Protein AF-A0A533B9R1-F1 (afdb_monomer_lite)

Secondary structure (DSSP, 8-state):
-PPTTSBPPP-EEEEEETTEEEEEEGGGGTTSEEEEEEES-TTSS-HHHHHHHHHHHHTTTEEEEEEE--SS-GGGGTTT-SSPP-S-EEE-TTSHHHHHHT----SS--SEEEEEE-TTSBEEEEEEE-SSHHHHHHHHHHHHHHHHHHHHHHHHHHHHHHHHHHHHHHHHHHHHHHHT--

pLDDT: mean 84.4, std 11.31, range [50.62, 96.56]

Structure (mmCIF, N/CA/C/O backbone):
data_AF-A0A533B9R1-F1
#
_entry.id   AF-A0A533B9R1-F1
#
loop_
_atom_site.group_PDB
_atom_site.id
_atom_site.type_symbol
_atom_site.label_atom_id
_atom_site.label_alt_id
_atom_site.label_comp_id
_atom_site.label_asym_id
_atom_site.label_entity_id
_atom_site.label_seq_id
_atom_site.pdbx_PDB_ins_code
_atom_site.Cartn_x
_atom_site.Cartn_y
_atom_site.Cartn_z
_atom_site.occupancy
_atom_site.B_iso_or_equiv
_atom_site.auth_seq_id
_atom_site.auth_comp_id
_atom_site.auth_asym_id
_atom_site.auth_atom_id
_atom_site.pdbx_PDB_model_num
ATOM 1 N N . MET A 1 1 ? -10.067 11.216 -8.185 1.00 55.62 1 MET A N 1
ATOM 2 C CA . MET A 1 1 ? -9.227 11.288 -6.976 1.00 55.62 1 MET A CA 1
ATOM 3 C C . MET A 1 1 ? -10.001 10.605 -5.875 1.00 55.62 1 MET A C 1
ATOM 5 O O . MET A 1 1 ? -11.161 10.965 -5.680 1.00 55.62 1 MET A O 1
ATOM 9 N N . GLU A 1 2 ? -9.422 9.583 -5.256 1.00 67.38 2 GLU A N 1
ATOM 10 C CA . GLU A 1 2 ? -10.111 8.862 -4.189 1.00 67.38 2 GLU A CA 1
ATOM 11 C C . GLU A 1 2 ? -10.332 9.754 -2.969 1.00 67.38 2 GLU A C 1
ATOM 13 O O . GLU A 1 2 ? -9.512 10.621 -2.652 1.00 67.38 2 GLU A O 1
ATOM 18 N N . LYS A 1 3 ? -11.487 9.587 -2.321 1.00 79.12 3 LYS A N 1
ATOM 19 C CA . LYS A 1 3 ? -11.876 10.436 -1.191 1.00 79.12 3 LYS A CA 1
ATOM 20 C C . LYS A 1 3 ? -11.351 9.830 0.104 1.00 79.12 3 LYS A C 1
ATOM 22 O O . LYS A 1 3 ? -11.639 8.679 0.418 1.00 79.12 3 LYS A O 1
ATOM 27 N N . ILE A 1 4 ? -10.635 10.638 0.880 1.00 88.12 4 ILE A N 1
ATOM 28 C CA . ILE A 1 4 ? -10.220 10.283 2.240 1.00 88.12 4 ILE A CA 1
ATOM 29 C C . ILE A 1 4 ? -11.452 9.864 3.063 1.00 88.12 4 ILE A C 1
ATOM 31 O O . ILE A 1 4 ? -12.521 10.470 2.958 1.00 88.12 4 ILE A O 1
ATOM 35 N N . GLY A 1 5 ? -11.304 8.800 3.851 1.00 87.69 5 GLY A N 1
ATOM 36 C CA . GLY A 1 5 ? -12.356 8.209 4.677 1.00 87.69 5 GLY A CA 1
ATOM 37 C C . GLY A 1 5 ? -13.297 7.254 3.936 1.00 87.69 5 GLY A C 1
ATOM 38 O O . GLY A 1 5 ? -14.238 6.745 4.544 1.00 87.69 5 GLY A O 1
ATOM 39 N N . LYS A 1 6 ? -13.083 7.000 2.639 1.00 92.00 6 LYS A N 1
ATOM 40 C CA . LYS A 1 6 ? -13.795 5.954 1.890 1.00 92.00 6 LYS A CA 1
ATOM 41 C C . LYS A 1 6 ? -12.978 4.659 1.827 1.00 92.00 6 LYS A C 1
ATOM 43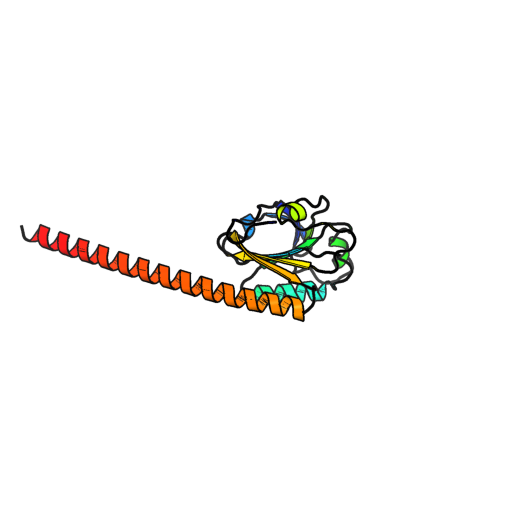 O O . LYS A 1 6 ? -11.758 4.712 1.997 1.00 92.00 6 LYS A O 1
ATOM 48 N N . PRO A 1 7 ? -13.633 3.504 1.600 1.00 92.81 7 PRO A N 1
ATOM 49 C CA . PRO A 1 7 ? -12.930 2.256 1.334 1.00 92.81 7 PRO A CA 1
ATOM 50 C C . PRO A 1 7 ? -11.952 2.422 0.173 1.00 92.81 7 PRO A C 1
ATOM 52 O O . PRO A 1 7 ? -12.299 3.025 -0.844 1.00 92.81 7 PRO A O 1
ATOM 55 N N . ALA A 1 8 ? -10.740 1.898 0.330 1.00 92.75 8 ALA A N 1
ATOM 56 C CA . ALA A 1 8 ? -9.763 1.884 -0.744 1.00 92.75 8 ALA A CA 1
ATOM 57 C C . ALA A 1 8 ? -10.279 1.038 -1.927 1.00 92.75 8 ALA A C 1
ATOM 59 O O . ALA A 1 8 ? -10.982 0.044 -1.709 1.00 92.75 8 ALA A O 1
ATOM 60 N N . PRO A 1 9 ? -9.932 1.394 -3.178 1.00 92.62 9 PRO A N 1
ATOM 61 C CA . PRO A 1 9 ? -10.302 0.599 -4.340 1.00 92.62 9 PRO A CA 1
ATOM 62 C C . PRO A 1 9 ? -9.830 -0.849 -4.207 1.00 92.62 9 PRO A C 1
ATOM 64 O O . PRO A 1 9 ? -8.661 -1.104 -3.907 1.00 92.62 9 PRO A O 1
ATOM 67 N N . SER A 1 10 ? -10.727 -1.797 -4.476 1.00 92.56 10 SER A N 1
ATOM 68 C CA . SER A 1 10 ? -10.343 -3.201 -4.562 1.00 92.56 10 SER A CA 1
ATOM 69 C C . SER A 1 10 ? -9.467 -3.431 -5.788 1.00 92.56 10 SER A C 1
ATOM 71 O O . SER A 1 10 ? -9.646 -2.819 -6.847 1.00 92.56 10 SER A O 1
ATOM 73 N N . PHE A 1 11 ? -8.495 -4.324 -5.650 1.00 92.81 11 PHE A N 1
ATOM 74 C CA . PHE A 1 11 ? -7.605 -4.667 -6.745 1.00 92.81 11 PHE A CA 1
ATOM 75 C C . PHE A 1 11 ? -7.190 -6.125 -6.695 1.00 92.81 11 PHE A C 1
ATOM 77 O O . PHE A 1 11 ? -7.049 -6.716 -5.628 1.00 92.81 11 PHE A O 1
ATOM 84 N N . ARG A 1 12 ? -6.928 -6.663 -7.887 1.00 93.88 12 ARG A N 1
ATOM 85 C CA . ARG A 1 12 ? -6.232 -7.926 -8.093 1.00 93.88 12 ARG A CA 1
ATOM 86 C C . ARG A 1 12 ? -5.214 -7.725 -9.203 1.00 93.88 12 ARG A C 1
ATOM 88 O O . ARG A 1 12 ? -5.597 -7.498 -10.352 1.00 93.88 12 ARG A O 1
ATOM 95 N N . ALA A 1 13 ? -3.933 -7.773 -8.861 1.00 91.12 13 ALA A N 1
ATOM 96 C CA . ALA A 1 13 ? -2.851 -7.462 -9.789 1.00 91.12 13 ALA A CA 1
ATOM 97 C C . ALA A 1 13 ? -1.777 -8.558 -9.777 1.00 91.12 13 ALA A C 1
ATOM 99 O O . ALA A 1 13 ? -1.521 -9.147 -8.722 1.00 91.12 13 ALA A O 1
ATOM 100 N N . PRO A 1 14 ? -1.147 -8.846 -10.930 1.00 90.44 14 PRO A N 1
ATOM 101 C CA . PRO A 1 14 ? 0.041 -9.683 -10.957 1.00 90.44 14 PRO 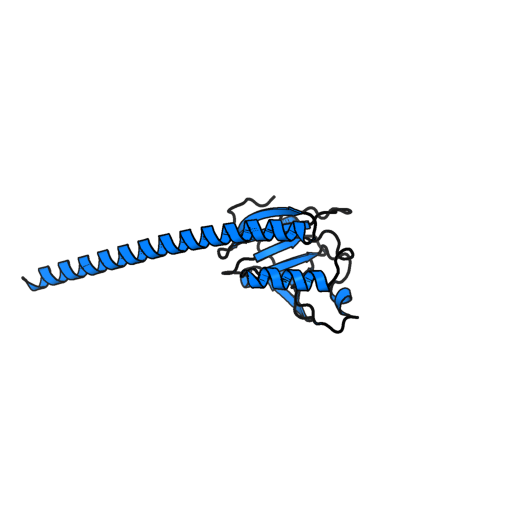A CA 1
ATOM 102 C C . PRO A 1 14 ? 1.150 -9.008 -10.145 1.00 90.44 14 PRO A C 1
ATOM 104 O O . PRO A 1 14 ? 1.350 -7.797 -10.243 1.00 90.44 14 PRO A O 1
ATOM 107 N N . ALA A 1 15 ? 1.861 -9.785 -9.340 1.00 89.44 15 ALA A N 1
ATOM 108 C CA . ALA A 1 15 ? 2.878 -9.294 -8.430 1.00 89.44 15 ALA A CA 1
ATOM 109 C C . ALA A 1 15 ? 4.058 -10.263 -8.322 1.00 89.44 15 ALA A C 1
ATOM 111 O O . ALA A 1 15 ? 3.912 -11.473 -8.496 1.00 89.44 15 ALA A O 1
ATOM 112 N N . LEU A 1 16 ? 5.228 -9.719 -8.004 1.00 86.75 16 LEU A N 1
ATOM 113 C CA . LEU A 1 16 ? 6.397 -10.477 -7.582 1.00 86.75 16 LEU A CA 1
ATOM 114 C C . LEU A 1 16 ? 6.453 -10.453 -6.052 1.00 86.75 16 LEU A C 1
ATOM 116 O O . LEU A 1 16 ? 6.524 -9.378 -5.458 1.00 86.75 16 LEU A O 1
ATOM 120 N N . VAL A 1 17 ? 6.413 -11.627 -5.426 1.00 88.44 17 VAL A N 1
ATOM 121 C CA . VAL A 1 17 ? 6.483 -11.788 -3.967 1.00 88.44 17 VAL A CA 1
ATOM 122 C C . VAL A 1 17 ? 7.504 -12.871 -3.662 1.00 88.44 17 VAL A C 1
ATOM 124 O O . VAL A 1 17 ? 7.369 -13.986 -4.163 1.00 88.44 17 VAL A O 1
ATOM 127 N N . ALA A 1 18 ? 8.535 -12.557 -2.872 1.00 85.81 18 ALA A N 1
ATOM 128 C CA . ALA A 1 18 ? 9.583 -13.519 -2.515 1.00 85.81 18 ALA A CA 1
ATOM 129 C C . ALA A 1 18 ? 10.186 -14.248 -3.738 1.00 85.81 18 ALA A C 1
ATOM 131 O O . ALA A 1 18 ? 10.402 -15.456 -3.723 1.00 85.81 18 ALA A O 1
ATOM 132 N N . GLY A 1 19 ? 10.396 -13.523 -4.841 1.00 79.88 19 GLY A N 1
ATOM 133 C CA . GLY A 1 19 ? 10.938 -14.066 -6.096 1.00 79.88 19 GLY A CA 1
ATOM 134 C C . GLY A 1 19 ? 9.948 -14.882 -6.936 1.00 79.88 19 GLY A C 1
ATOM 135 O O . GLY A 1 19 ? 10.280 -15.280 -8.049 1.00 79.88 19 GLY A O 1
ATOM 136 N N . THR A 1 20 ? 8.722 -15.091 -6.455 1.00 83.38 20 THR A N 1
ATOM 137 C CA . THR A 1 20 ? 7.686 -15.861 -7.151 1.00 83.38 20 THR A CA 1
ATOM 138 C C . THR A 1 20 ? 6.650 -14.932 -7.775 1.00 83.38 20 THR A C 1
ATOM 140 O O . THR A 1 20 ? 6.165 -13.994 -7.138 1.00 83.38 20 THR A O 1
ATOM 143 N N . LEU A 1 21 ? 6.292 -15.194 -9.033 1.00 85.56 21 LEU A N 1
ATOM 144 C CA . LEU A 1 21 ? 5.195 -14.500 -9.702 1.00 85.56 21 LEU A CA 1
ATOM 145 C C . LEU A 1 21 ? 3.858 -15.060 -9.211 1.00 85.56 21 LEU A C 1
ATOM 147 O O . LEU A 1 21 ? 3.588 -16.253 -9.331 1.00 85.56 21 LEU A O 1
ATOM 151 N N . THR A 1 22 ? 3.019 -14.187 -8.668 1.00 90.25 22 THR A N 1
ATOM 152 C CA . THR A 1 22 ? 1.703 -14.524 -8.119 1.00 90.25 22 THR A CA 1
ATOM 153 C C . THR A 1 22 ? 0.703 -13.399 -8.398 1.00 90.25 22 THR A C 1
ATOM 155 O O . THR A 1 22 ? 1.022 -12.423 -9.075 1.00 90.25 22 THR A O 1
ATOM 158 N N . TYR A 1 23 ? -0.524 -13.528 -7.901 1.00 91.19 23 TYR A N 1
ATOM 159 C CA . TYR A 1 23 ? -1.504 -12.447 -7.871 1.00 91.19 23 TYR A CA 1
ATOM 160 C C . TYR A 1 23 ? -1.729 -12.009 -6.428 1.00 91.19 23 TYR A C 1
ATOM 162 O O . TYR A 1 23 ? -1.991 -12.847 -5.565 1.00 91.19 23 TYR A O 1
ATOM 170 N N . LEU A 1 24 ? -1.664 -10.700 -6.192 1.00 93.56 24 LEU A N 1
ATOM 171 C CA . LEU A 1 24 ? -2.064 -10.098 -4.925 1.00 93.56 24 LEU A CA 1
ATOM 172 C C . LEU A 1 24 ? -3.458 -9.502 -5.056 1.00 93.56 24 LEU A C 1
ATOM 174 O O . LEU A 1 24 ? -3.780 -8.868 -6.067 1.00 93.56 24 LEU A O 1
ATOM 178 N N . ASP A 1 25 ? -4.263 -9.710 -4.023 1.00 94.06 25 ASP A N 1
ATOM 179 C CA . ASP A 1 25 ? -5.608 -9.169 -3.893 1.00 94.06 25 ASP A CA 1
ATOM 180 C C . ASP A 1 25 ? -5.678 -8.244 -2.675 1.00 94.06 25 ASP A C 1
ATOM 182 O O . ASP A 1 25 ? -5.144 -8.564 -1.613 1.00 94.06 25 ASP A O 1
ATOM 186 N N . SER A 1 26 ? -6.366 -7.112 -2.816 1.00 92.25 26 SER A N 1
ATOM 187 C CA . SER A 1 26 ? -6.617 -6.156 -1.729 1.00 92.25 26 SER A CA 1
ATOM 188 C C . SER A 1 26 ? -7.153 -6.799 -0.436 1.00 92.25 26 SER A C 1
ATOM 190 O O . SER A 1 26 ? -6.819 -6.349 0.658 1.00 92.25 26 SER A O 1
ATOM 192 N N . THR A 1 27 ? -7.930 -7.881 -0.538 1.00 92.69 27 THR A N 1
ATOM 193 C CA . THR A 1 27 ? -8.508 -8.607 0.608 1.00 92.69 27 THR A CA 1
ATOM 194 C C . THR A 1 27 ? -7.465 -9.287 1.497 1.00 92.69 27 THR A C 1
ATOM 196 O O . THR A 1 27 ? -7.702 -9.452 2.692 1.00 92.69 27 THR A O 1
ATOM 199 N N . GLN A 1 28 ? -6.286 -9.624 0.962 1.00 93.19 28 GLN A N 1
ATOM 200 C CA . GLN A 1 28 ? -5.185 -10.232 1.727 1.00 93.19 28 GLN A CA 1
ATOM 201 C C . GLN A 1 28 ? -4.591 -9.269 2.766 1.00 93.19 28 GLN A C 1
ATOM 203 O O . GLN A 1 28 ? -3.918 -9.696 3.707 1.00 93.19 28 GLN A O 1
ATOM 208 N N . PHE A 1 29 ? -4.859 -7.973 2.601 1.00 92.12 29 PHE A N 1
ATOM 209 C CA . PHE A 1 29 ? -4.380 -6.901 3.465 1.00 92.12 29 PHE A CA 1
ATOM 210 C C . PHE A 1 29 ? -5.470 -6.365 4.405 1.00 92.12 29 PHE A C 1
ATOM 212 O O . PHE A 1 29 ? -5.274 -5.350 5.069 1.00 92.12 29 PHE A O 1
ATOM 219 N N . ALA A 1 30 ? -6.614 -7.046 4.509 1.00 90.62 30 ALA A N 1
ATOM 220 C CA . ALA A 1 30 ? -7.608 -6.721 5.525 1.00 90.62 30 ALA A CA 1
ATOM 221 C C . ALA A 1 30 ? -7.027 -6.919 6.939 1.00 90.62 30 ALA A C 1
ATOM 223 O O . ALA A 1 30 ? -6.270 -7.860 7.192 1.00 90.62 30 ALA A O 1
ATOM 224 N N . GLY A 1 31 ? -7.370 -6.024 7.869 1.00 91.81 31 GLY A N 1
ATOM 225 C CA . GLY A 1 31 ? -6.929 -6.100 9.265 1.00 91.81 31 GLY A CA 1
ATOM 226 C C . GLY A 1 31 ? -5.505 -5.599 9.536 1.00 91.81 31 GLY A C 1
ATOM 227 O O . GLY A 1 31 ? -5.083 -5.603 10.691 1.00 91.81 31 GLY A O 1
ATOM 228 N N . ARG A 1 32 ? -4.770 -5.129 8.520 1.00 93.75 32 ARG A N 1
ATOM 229 C CA . ARG A 1 32 ? -3.420 -4.554 8.668 1.00 93.75 32 ARG A CA 1
ATOM 230 C C . ARG A 1 32 ? -3.319 -3.178 8.021 1.00 93.75 32 ARG A C 1
ATOM 232 O O . ARG A 1 32 ? -4.065 -2.862 7.100 1.00 93.75 32 ARG A O 1
ATOM 239 N N . TRP A 1 33 ? -2.373 -2.373 8.492 1.00 95.81 33 TRP A N 1
ATOM 240 C CA . TRP A 1 33 ? -2.033 -1.124 7.821 1.00 95.81 33 TRP A CA 1
ATOM 241 C C . TRP A 1 33 ? -1.315 -1.432 6.514 1.00 95.81 33 TRP A C 1
ATOM 243 O O . TRP A 1 33 ? -0.447 -2.305 6.466 1.00 95.81 33 TRP A O 1
ATOM 253 N N . THR A 1 34 ? -1.686 -0.726 5.451 1.00 96.50 34 THR A N 1
ATOM 254 C CA . THR A 1 34 ? -1.128 -0.956 4.117 1.00 96.50 34 THR A CA 1
ATOM 255 C C . THR A 1 34 ? -0.772 0.367 3.463 1.00 96.50 34 THR A C 1
ATOM 257 O O . THR A 1 34 ? -1.619 1.248 3.324 1.00 96.50 34 THR A O 1
ATOM 260 N N . ALA A 1 35 ? 0.480 0.501 3.036 1.00 96.56 35 ALA A N 1
ATOM 261 C CA . ALA A 1 35 ? 0.964 1.636 2.266 1.00 96.56 35 ALA A CA 1
ATOM 262 C C . ALA A 1 35 ? 1.093 1.223 0.795 1.00 96.56 35 ALA A C 1
ATOM 264 O O . ALA A 1 35 ? 1.921 0.382 0.460 1.00 96.56 35 ALA A O 1
ATOM 265 N N . VAL A 1 36 ? 0.282 1.802 -0.091 1.00 95.81 36 VAL A N 1
ATOM 266 C CA . VAL A 1 36 ? 0.343 1.540 -1.538 1.00 95.81 36 VAL A CA 1
ATOM 267 C C . VAL A 1 36 ? 1.110 2.671 -2.207 1.00 95.81 36 VAL A C 1
ATOM 269 O O . VAL A 1 36 ? 0.589 3.777 -2.346 1.00 95.81 36 VAL A O 1
ATOM 272 N N . CYS A 1 37 ? 2.350 2.407 -2.606 1.00 94.31 37 CYS A N 1
ATOM 273 C CA . CYS A 1 37 ? 3.239 3.372 -3.239 1.00 94.31 37 CYS A CA 1
ATOM 274 C C . CYS A 1 37 ? 3.278 3.165 -4.754 1.00 94.31 37 CYS A C 1
ATOM 276 O O . CYS A 1 37 ? 3.761 2.147 -5.250 1.00 94.31 37 CYS A O 1
ATOM 278 N N . PHE A 1 38 ? 2.801 4.153 -5.502 1.00 92.06 38 PHE A N 1
ATOM 279 C CA . PHE A 1 38 ? 2.898 4.195 -6.954 1.00 92.06 38 PHE A CA 1
ATOM 280 C C . PHE A 1 38 ? 4.244 4.789 -7.351 1.00 92.06 38 PHE A C 1
ATOM 282 O O . PHE A 1 38 ? 4.455 6.004 -7.252 1.00 92.06 38 PHE A O 1
ATOM 289 N N . LEU A 1 39 ? 5.157 3.924 -7.795 1.00 87.69 39 LEU A N 1
ATOM 290 C CA . LEU A 1 39 ? 6.463 4.336 -8.282 1.00 87.69 39 LEU A CA 1
ATOM 291 C C . LEU A 1 39 ? 6.363 4.800 -9.737 1.00 87.69 39 LEU A C 1
ATOM 293 O O . LEU A 1 39 ? 5.912 4.039 -10.599 1.00 87.69 39 LEU A O 1
ATOM 297 N N . PRO A 1 40 ? 6.831 6.019 -10.043 1.00 77.44 40 PRO A N 1
ATOM 298 C CA . PRO A 1 40 ? 6.670 6.589 -11.369 1.00 77.44 40 PRO A CA 1
ATOM 299 C C . PRO A 1 40 ? 7.545 5.911 -12.426 1.00 77.44 40 PRO A C 1
ATOM 301 O O . PRO A 1 40 ? 7.106 5.662 -13.548 1.00 77.44 40 PRO A O 1
ATOM 304 N N . TYR A 1 41 ? 8.787 5.594 -12.061 1.00 71.00 41 TYR A N 1
ATOM 305 C CA . TYR A 1 41 ? 9.725 4.897 -12.922 1.00 71.00 41 TYR A CA 1
ATOM 306 C C . TYR A 1 41 ? 10.608 3.963 -12.101 1.00 71.00 41 TYR A C 1
ATOM 308 O O . TYR A 1 41 ? 11.150 4.320 -11.060 1.00 71.00 41 TYR A O 1
ATOM 316 N N . PHE A 1 42 ? 10.747 2.746 -12.606 1.00 61.53 42 PHE A N 1
ATOM 317 C CA . PHE A 1 42 ? 11.323 1.617 -11.887 1.00 61.53 42 PHE A CA 1
ATOM 318 C C . PHE A 1 42 ? 12.859 1.548 -11.957 1.00 61.53 42 PHE A C 1
ATOM 320 O O . PHE A 1 42 ? 13.470 0.840 -11.174 1.00 61.53 42 PHE A O 1
ATOM 327 N N . GLY A 1 43 ? 13.505 2.299 -12.856 1.00 61.78 43 GLY A N 1
ATOM 328 C CA . GLY A 1 43 ? 14.965 2.265 -13.030 1.00 61.78 43 GLY A CA 1
ATOM 329 C C . GLY A 1 43 ? 15.761 3.310 -12.241 1.00 61.78 43 GLY A C 1
ATOM 330 O O . GLY A 1 43 ? 16.950 3.441 -12.498 1.00 61.78 43 GLY A O 1
ATOM 331 N N . ILE A 1 44 ? 15.124 4.089 -11.358 1.00 62.78 44 ILE A N 1
ATOM 332 C CA . ILE A 1 44 ? 15.807 5.112 -10.534 1.00 62.78 44 ILE A CA 1
ATOM 333 C C . ILE A 1 44 ? 16.136 4.583 -9.129 1.00 62.78 44 ILE A C 1
ATOM 335 O O . ILE A 1 44 ? 17.024 5.113 -8.471 1.00 62.78 44 ILE A O 1
ATOM 339 N N . VAL A 1 45 ? 15.443 3.540 -8.665 1.00 76.75 45 VAL A N 1
ATOM 340 C CA . VAL A 1 45 ? 15.547 3.050 -7.285 1.00 76.75 45 VAL A CA 1
ATOM 341 C C . VAL A 1 45 ? 16.265 1.706 -7.255 1.00 76.75 45 VAL A C 1
ATOM 343 O O . VAL A 1 45 ? 15.912 0.787 -7.994 1.00 76.75 45 VAL A O 1
ATOM 346 N N . GLU A 1 46 ? 17.259 1.581 -6.380 1.00 81.31 46 GLU A N 1
ATOM 347 C CA . GLU A 1 46 ? 17.992 0.333 -6.186 1.00 81.31 46 GLU A CA 1
ATOM 348 C C . GLU A 1 46 ? 17.129 -0.725 -5.464 1.00 81.31 46 GLU A C 1
ATOM 350 O O . GLU A 1 46 ? 16.444 -0.401 -4.490 1.00 81.31 46 GLU A O 1
ATOM 355 N N . PRO A 1 47 ? 17.172 -2.007 -5.878 1.00 82.19 47 PRO A N 1
ATOM 356 C CA . PRO A 1 47 ? 16.428 -3.084 -5.221 1.00 82.19 47 PRO A CA 1
ATOM 357 C C . PRO A 1 47 ? 16.688 -3.221 -3.713 1.00 82.19 47 PRO A C 1
ATOM 359 O O . PRO A 1 47 ? 15.747 -3.442 -2.954 1.00 82.19 47 PRO A O 1
ATOM 362 N N . ASP A 1 48 ? 17.932 -3.037 -3.259 1.00 85.38 48 ASP A N 1
ATOM 363 C CA . ASP A 1 48 ? 18.269 -3.151 -1.831 1.00 85.38 48 ASP A CA 1
ATOM 364 C C . ASP A 1 48 ? 17.644 -2.016 -1.007 1.00 85.38 48 ASP A C 1
ATOM 366 O O . ASP A 1 48 ? 17.270 -2.218 0.148 1.00 85.38 48 ASP A O 1
ATOM 370 N N . PHE A 1 49 ? 17.461 -0.837 -1.613 1.00 88.75 49 PHE A N 1
ATOM 371 C CA . PHE A 1 49 ? 16.752 0.274 -0.985 1.00 88.75 49 PHE A CA 1
ATOM 372 C C . PHE A 1 49 ? 15.264 -0.046 -0.802 1.00 88.75 49 PHE A C 1
ATOM 374 O O . PHE A 1 49 ? 14.711 0.222 0.261 1.00 88.75 49 PHE A O 1
ATOM 381 N N . LEU A 1 50 ? 14.619 -0.675 -1.793 1.00 89.12 50 LEU A N 1
ATOM 382 C CA . LEU A 1 50 ? 13.231 -1.138 -1.656 1.00 89.12 50 LEU A CA 1
ATOM 383 C C . LEU A 1 50 ? 13.089 -2.122 -0.492 1.00 89.12 50 LEU A C 1
ATOM 385 O O . LEU A 1 50 ? 12.225 -1.940 0.365 1.00 89.12 50 LEU A O 1
ATOM 389 N N . ASP A 1 51 ? 13.971 -3.120 -0.421 1.00 89.56 51 ASP A N 1
ATOM 390 C CA . ASP A 1 51 ? 13.934 -4.125 0.643 1.00 89.56 51 ASP A CA 1
ATOM 391 C C . ASP A 1 51 ? 14.260 -3.526 2.021 1.00 89.56 51 ASP A C 1
ATOM 393 O O . ASP A 1 51 ? 13.647 -3.912 3.021 1.00 89.56 51 ASP A O 1
ATOM 397 N N . HIS A 1 52 ? 15.163 -2.543 2.093 1.00 92.31 52 HIS A N 1
ATOM 398 C CA . HIS A 1 52 ? 15.410 -1.781 3.317 1.00 92.31 52 HIS A CA 1
ATOM 399 C C . HIS A 1 52 ? 14.148 -1.052 3.793 1.00 92.31 52 HIS A C 1
ATOM 401 O O . HIS A 1 52 ? 13.781 -1.157 4.964 1.00 92.31 52 HIS A O 1
ATOM 407 N N . GLN A 1 53 ? 13.452 -0.366 2.885 1.00 93.81 53 GLN A N 1
ATOM 408 C CA . GLN A 1 53 ? 12.233 0.362 3.223 1.00 93.81 53 GLN A CA 1
ATOM 409 C C . GLN A 1 53 ? 11.109 -0.589 3.628 1.00 93.81 53 GLN A C 1
ATOM 411 O O . GLN A 1 53 ? 10.473 -0.350 4.649 1.00 93.81 53 GLN A O 1
ATOM 416 N N . THR A 1 54 ? 10.930 -1.715 2.936 1.00 93.31 54 THR A N 1
ATOM 417 C CA . THR A 1 54 ? 9.980 -2.762 3.350 1.00 93.31 54 THR A CA 1
ATOM 418 C C . THR A 1 54 ? 10.224 -3.203 4.794 1.00 93.31 54 THR A C 1
ATOM 420 O O . THR A 1 54 ? 9.294 -3.181 5.594 1.00 93.31 54 THR A O 1
ATOM 423 N N . ASN A 1 55 ? 11.479 -3.467 5.180 1.00 93.44 55 ASN A N 1
ATOM 424 C CA . ASN A 1 55 ? 11.798 -3.809 6.571 1.00 93.44 55 ASN A CA 1
ATOM 425 C C . ASN A 1 55 ? 11.466 -2.668 7.558 1.00 93.44 55 ASN A C 1
ATOM 427 O O . ASN A 1 55 ? 11.081 -2.939 8.695 1.00 93.44 55 ASN A O 1
ATOM 431 N N . ASN A 1 56 ? 11.625 -1.400 7.163 1.00 94.38 56 ASN A N 1
ATOM 432 C CA . ASN A 1 56 ? 11.267 -0.259 8.013 1.00 94.38 56 ASN A CA 1
ATOM 433 C C . ASN A 1 56 ? 9.749 -0.159 8.225 1.00 94.38 56 ASN A C 1
ATOM 435 O O . ASN A 1 56 ? 9.317 0.118 9.340 1.00 94.38 56 ASN A O 1
ATOM 439 N N . PHE A 1 57 ? 8.947 -0.423 7.190 1.00 95.44 57 PHE A N 1
ATOM 440 C CA . PHE A 1 57 ? 7.484 -0.456 7.290 1.00 95.44 57 PHE A CA 1
ATOM 441 C C . PHE A 1 57 ? 6.976 -1.669 8.088 1.00 95.44 57 PHE A C 1
ATOM 443 O O . PHE A 1 57 ? 6.073 -1.522 8.912 1.00 95.44 57 PHE A O 1
ATOM 450 N N . ASP A 1 58 ? 7.608 -2.834 7.932 1.00 93.94 58 ASP A N 1
ATOM 451 C CA . ASP A 1 58 ? 7.271 -4.032 8.709 1.00 93.94 58 ASP A CA 1
ATOM 452 C C . ASP A 1 58 ? 7.493 -3.817 10.217 1.00 93.94 58 ASP A C 1
ATOM 454 O O . ASP A 1 58 ? 6.706 -4.288 11.033 1.00 93.94 58 ASP A O 1
ATOM 458 N N . ARG A 1 59 ? 8.526 -3.052 10.604 1.00 94.56 59 ARG A N 1
ATOM 459 C CA . ARG A 1 59 ? 8.805 -2.699 12.014 1.00 94.56 59 ARG A CA 1
ATOM 460 C C . ARG A 1 59 ? 7.723 -1.840 12.671 1.00 94.56 59 ARG A C 1
ATOM 462 O O . ARG A 1 59 ? 7.695 -1.761 13.895 1.00 94.56 59 ARG A O 1
ATOM 469 N N . ILE A 1 60 ? 6.873 -1.196 11.877 1.00 94.00 60 ILE A N 1
ATOM 470 C CA . ILE A 1 60 ? 5.742 -0.376 12.329 1.00 94.00 60 ILE A CA 1
ATOM 471 C C . ILE A 1 60 ? 4.405 -1.006 11.911 1.00 94.00 60 ILE A C 1
ATOM 473 O O . ILE A 1 60 ? 3.434 -0.304 11.631 1.00 94.00 60 ILE A O 1
ATOM 477 N N . ASP A 1 61 ? 4.355 -2.339 11.810 1.00 94.00 61 ASP A N 1
ATOM 478 C CA . ASP A 1 61 ? 3.148 -3.124 11.517 1.00 94.00 61 ASP A CA 1
ATOM 479 C C . ASP A 1 61 ? 2.386 -2.670 10.258 1.00 94.00 61 ASP A C 1
ATOM 481 O O . ASP A 1 61 ? 1.149 -2.697 10.205 1.00 94.00 61 ASP A O 1
ATOM 485 N N . THR A 1 62 ? 3.120 -2.233 9.231 1.00 95.88 62 THR A N 1
ATOM 486 C CA . THR A 1 62 ? 2.546 -1.739 7.977 1.00 95.88 62 THR A CA 1
ATOM 487 C C . THR A 1 62 ? 3.129 -2.476 6.786 1.00 95.88 62 THR A C 1
ATOM 489 O O . THR A 1 62 ? 4.335 -2.526 6.595 1.00 95.88 62 THR A O 1
ATOM 492 N N . THR A 1 63 ? 2.267 -3.013 5.927 1.00 95.75 63 THR A N 1
ATOM 493 C CA . THR A 1 63 ? 2.700 -3.654 4.685 1.00 95.75 63 THR A CA 1
ATOM 494 C C . THR A 1 63 ? 2.906 -2.606 3.591 1.00 95.75 63 THR A C 1
ATOM 496 O O . THR A 1 63 ? 1.959 -1.926 3.195 1.00 95.75 63 THR A O 1
ATOM 499 N N . LEU A 1 64 ? 4.132 -2.488 3.077 1.00 95.50 64 LEU A N 1
ATOM 500 C CA . LEU A 1 64 ? 4.452 -1.641 1.926 1.00 95.50 64 LEU A CA 1
ATOM 501 C C . LEU A 1 64 ? 4.226 -2.410 0.618 1.00 95.50 64 LEU A C 1
ATOM 503 O O . LEU A 1 64 ? 4.869 -3.425 0.375 1.00 95.50 64 LEU A O 1
ATOM 507 N N . LEU A 1 65 ? 3.340 -1.904 -0.238 1.00 95.00 65 LEU A N 1
ATOM 508 C CA . LEU A 1 65 ? 3.079 -2.408 -1.584 1.00 95.00 65 LEU A CA 1
ATOM 509 C C . LEU A 1 65 ? 3.619 -1.419 -2.607 1.00 95.00 65 LEU A C 1
ATOM 511 O O . LEU A 1 65 ? 3.195 -0.264 -2.645 1.00 95.00 65 LEU A O 1
ATOM 515 N N . ILE A 1 66 ? 4.514 -1.880 -3.473 1.00 92.75 66 ILE A N 1
ATOM 516 C CA . ILE A 1 66 ? 5.052 -1.052 -4.548 1.00 92.75 66 ILE A CA 1
ATOM 517 C C . ILE A 1 66 ? 4.304 -1.364 -5.838 1.00 92.75 66 ILE A C 1
ATOM 519 O O . ILE A 1 66 ? 4.233 -2.516 -6.251 1.00 92.75 66 ILE A O 1
ATOM 523 N N . VAL A 1 67 ? 3.765 -0.346 -6.501 1.00 91.38 67 VAL A N 1
ATOM 524 C CA . VAL A 1 67 ? 3.042 -0.475 -7.769 1.00 91.38 67 VAL A CA 1
ATOM 525 C C . VAL A 1 67 ? 3.853 0.174 -8.880 1.00 91.38 67 VAL A C 1
ATOM 527 O O . VAL A 1 67 ? 4.251 1.333 -8.774 1.00 91.38 67 VAL A O 1
ATOM 530 N N . SER A 1 68 ? 4.064 -0.560 -9.970 1.00 86.50 68 SER A N 1
ATOM 531 C CA . SER A 1 68 ? 4.704 -0.053 -11.184 1.00 86.50 68 SER A CA 1
ATOM 532 C C . SER A 1 68 ? 3.751 -0.108 -12.376 1.00 86.50 68 SER A C 1
ATOM 534 O O . SER A 1 68 ? 3.011 -1.076 -12.544 1.00 86.50 68 SER A O 1
ATOM 536 N N . SER A 1 69 ? 3.814 0.902 -13.250 1.00 79.44 69 SER A N 1
ATOM 537 C CA . SER A 1 69 ? 3.066 0.962 -14.519 1.00 79.44 69 SER A CA 1
ATOM 538 C C . SER A 1 69 ? 3.518 -0.073 -15.555 1.00 79.44 69 SER A C 1
ATOM 540 O O . SER A 1 69 ? 2.886 -0.240 -16.590 1.00 79.44 69 SER A O 1
ATOM 542 N N . GLY A 1 70 ? 4.613 -0.786 -15.290 1.00 65.19 70 GLY A N 1
ATOM 543 C CA . GLY A 1 70 ? 4.934 -2.016 -15.991 1.00 65.19 70 GLY A CA 1
ATOM 544 C C . GLY A 1 70 ? 5.662 -1.893 -17.331 1.00 65.19 70 GLY A C 1
ATOM 545 O O . GLY A 1 70 ? 5.751 -2.867 -18.077 1.00 65.19 70 GLY A O 1
ATOM 546 N N . THR A 1 71 ? 6.268 -0.748 -17.636 1.00 59.84 71 THR A N 1
ATOM 547 C CA . THR A 1 71 ? 7.068 -0.571 -18.865 1.00 59.84 71 THR A CA 1
ATOM 548 C C . THR A 1 71 ? 8.307 -1.481 -18.943 1.00 59.84 71 THR A C 1
ATOM 550 O O . THR A 1 71 ? 8.855 -1.674 -20.027 1.00 59.84 71 THR A O 1
ATOM 553 N N . ARG A 1 72 ? 8.733 -2.098 -17.829 1.00 59.94 72 ARG A N 1
ATOM 554 C CA . ARG A 1 72 ? 9.744 -3.169 -17.790 1.00 59.94 72 ARG A CA 1
ATOM 555 C C . ARG A 1 72 ? 9.274 -4.325 -16.893 1.00 59.94 72 ARG A C 1
ATOM 557 O O . ARG A 1 72 ? 8.701 -4.058 -15.836 1.00 59.94 72 ARG A O 1
ATOM 564 N N . PRO A 1 73 ? 9.521 -5.598 -17.260 1.00 58.72 73 PRO A N 1
ATOM 565 C CA . PRO A 1 73 ? 9.171 -6.735 -16.415 1.00 58.72 73 PRO A CA 1
ATOM 566 C C . PRO A 1 73 ? 9.996 -6.729 -15.125 1.00 58.72 73 PRO A C 1
ATOM 568 O O . PRO A 1 73 ? 11.218 -6.856 -15.155 1.00 58.72 73 PRO A O 1
ATOM 571 N N . LEU A 1 74 ? 9.316 -6.593 -13.992 1.00 58.62 74 LEU A N 1
ATOM 572 C CA . LEU A 1 74 ? 9.922 -6.344 -12.682 1.00 58.62 74 LEU A CA 1
ATOM 573 C C . LEU A 1 74 ? 10.824 -7.483 -12.179 1.00 58.62 74 LEU A C 1
ATOM 575 O O . LEU A 1 74 ? 11.801 -7.240 -11.476 1.00 58.62 74 LEU A O 1
ATOM 579 N N . HIS A 1 75 ? 10.543 -8.720 -12.602 1.00 58.97 75 HIS A N 1
ATOM 580 C CA . HIS A 1 75 ? 11.369 -9.892 -12.297 1.00 58.97 75 HIS A CA 1
ATOM 581 C C . HIS A 1 75 ? 12.816 -9.742 -12.797 1.00 58.97 75 HIS A C 1
ATOM 583 O O . HIS A 1 75 ? 13.725 -10.322 -12.214 1.00 58.97 75 HIS A O 1
ATOM 589 N N . ARG A 1 76 ? 13.060 -8.910 -13.825 1.00 62.44 76 ARG A N 1
ATOM 590 C CA . ARG A 1 76 ? 14.412 -8.629 -14.331 1.00 62.44 76 ARG A CA 1
ATOM 591 C C . ARG A 1 76 ? 15.317 -7.886 -13.351 1.00 62.44 76 ARG A C 1
ATOM 593 O O . ARG A 1 76 ? 16.519 -7.935 -13.555 1.00 62.44 76 ARG A O 1
ATOM 600 N N . MET A 1 77 ? 14.805 -7.256 -12.290 1.00 60.03 77 MET A N 1
ATOM 601 C CA . MET A 1 77 ? 15.690 -6.594 -11.310 1.00 60.03 77 MET A CA 1
ATOM 602 C C . MET A 1 77 ? 16.360 -7.541 -10.327 1.00 60.03 77 MET A C 1
ATOM 604 O O . MET A 1 77 ? 17.419 -7.208 -9.801 1.00 60.03 77 MET A O 1
ATOM 608 N N . TRP A 1 78 ? 15.758 -8.703 -10.088 1.00 64.31 78 TRP A N 1
ATOM 609 C CA . TRP A 1 78 ? 16.314 -9.721 -9.199 1.00 64.31 78 TRP A CA 1
ATOM 610 C C . TRP A 1 78 ? 16.818 -10.954 -9.955 1.00 64.31 78 TRP A C 1
ATOM 612 O O . TRP A 1 78 ? 17.368 -11.847 -9.329 1.00 64.31 78 TRP A O 1
ATOM 622 N N . LEU A 1 79 ? 16.683 -10.994 -11.290 1.00 63.19 79 LEU A N 1
ATOM 623 C CA . LEU A 1 79 ? 17.187 -12.093 -12.125 1.00 63.19 79 LEU A CA 1
ATOM 624 C C . LEU A 1 79 ? 18.704 -12.294 -11.978 1.00 63.19 79 LEU A C 1
ATOM 626 O O . LEU A 1 79 ? 19.153 -13.433 -11.915 1.00 63.19 79 LEU A O 1
ATOM 630 N N . ASP A 1 80 ? 19.462 -11.200 -11.867 1.00 58.84 80 ASP A N 1
ATOM 631 C CA . ASP A 1 80 ? 20.926 -11.237 -11.739 1.00 58.84 80 ASP A CA 1
ATOM 632 C C . ASP A 1 80 ? 21.401 -11.065 -10.284 1.00 58.84 80 ASP A C 1
ATOM 634 O O . ASP A 1 80 ? 22.599 -10.926 -10.027 1.00 58.84 80 ASP A O 1
ATOM 638 N N . ARG A 1 81 ? 20.475 -11.037 -9.313 1.00 65.25 81 ARG A N 1
ATOM 639 C CA . ARG A 1 81 ? 20.806 -10.835 -7.898 1.00 65.25 81 ARG A CA 1
ATOM 640 C C . ARG A 1 81 ? 20.732 -12.154 -7.129 1.00 65.25 81 ARG A C 1
ATOM 642 O O . ARG A 1 81 ? 19.797 -12.924 -7.321 1.00 65.25 81 ARG A O 1
ATOM 649 N N . PRO A 1 82 ? 21.672 -12.404 -6.200 1.00 60.00 82 PRO A N 1
ATOM 650 C CA . PRO A 1 82 ? 21.647 -13.606 -5.368 1.00 60.00 82 PRO A CA 1
ATOM 651 C C . PRO A 1 82 ? 20.547 -13.562 -4.296 1.00 60.00 82 PRO A C 1
ATOM 653 O O . PRO A 1 82 ? 20.291 -14.564 -3.631 1.00 60.00 82 PRO A O 1
ATOM 656 N N . THR A 1 83 ? 19.928 -12.399 -4.081 1.00 70.88 83 THR A N 1
ATOM 657 C CA . THR A 1 83 ? 18.973 -12.147 -3.005 1.00 70.88 83 THR A CA 1
ATOM 658 C C . THR A 1 83 ? 17.533 -12.233 -3.492 1.00 70.88 83 THR A C 1
ATOM 660 O O . THR A 1 83 ? 17.156 -11.655 -4.508 1.00 70.88 83 THR A O 1
ATOM 663 N N . THR A 1 84 ? 16.700 -12.938 -2.730 1.00 78.06 84 THR A N 1
ATOM 664 C CA . THR A 1 84 ? 15.257 -13.003 -2.972 1.00 78.06 84 THR A CA 1
ATOM 665 C C . THR A 1 84 ? 14.601 -11.663 -2.608 1.00 78.06 84 THR A C 1
ATOM 667 O O . THR A 1 84 ? 14.797 -11.211 -1.477 1.00 78.06 84 THR A O 1
ATOM 670 N N . PRO A 1 85 ? 13.790 -11.050 -3.497 1.00 79.88 85 PRO A N 1
ATOM 671 C CA . PRO A 1 85 ? 13.091 -9.802 -3.193 1.00 79.88 85 PRO A CA 1
ATOM 672 C C . PRO A 1 85 ? 12.179 -9.965 -1.984 1.00 79.88 85 PRO A C 1
ATOM 674 O O . PRO A 1 85 ? 11.341 -10.870 -1.970 1.00 79.88 85 PRO A O 1
ATOM 677 N N . ARG A 1 86 ? 12.281 -9.067 -1.003 1.00 84.56 86 ARG A N 1
ATOM 678 C CA . ARG A 1 86 ? 11.322 -9.015 0.115 1.00 84.56 86 ARG A CA 1
ATOM 679 C C . ARG A 1 86 ? 10.106 -8.174 -0.225 1.00 84.56 86 ARG A C 1
ATOM 681 O O . ARG A 1 86 ? 8.992 -8.510 0.166 1.00 84.56 86 ARG A O 1
ATOM 688 N N . THR A 1 87 ? 10.331 -7.100 -0.966 1.00 87.38 87 THR A N 1
ATOM 689 C CA . THR A 1 87 ? 9.305 -6.115 -1.292 1.00 87.38 87 THR A CA 1
ATOM 690 C C . THR A 1 87 ? 8.252 -6.699 -2.242 1.00 87.38 87 THR A C 1
ATOM 692 O O . THR A 1 87 ? 8.603 -7.094 -3.359 1.00 87.38 87 THR A O 1
ATOM 695 N N . PRO A 1 88 ? 6.961 -6.742 -1.859 1.00 90.50 88 PRO A N 1
ATOM 696 C CA . PRO A 1 88 ? 5.893 -7.144 -2.763 1.00 90.50 88 PRO A CA 1
ATOM 697 C C . PRO A 1 88 ? 5.676 -6.065 -3.828 1.00 90.50 88 PRO A C 1
ATOM 699 O O . PRO A 1 88 ? 5.393 -4.899 -3.537 1.00 90.50 88 PRO A O 1
ATOM 702 N N . LEU A 1 89 ? 5.805 -6.471 -5.086 1.00 89.62 89 LEU A N 1
ATOM 703 C CA . LEU A 1 89 ? 5.875 -5.549 -6.209 1.00 89.62 89 LEU A CA 1
ATOM 704 C C . LEU A 1 89 ? 4.792 -5.872 -7.239 1.00 89.62 89 LEU A C 1
ATOM 706 O O . LEU A 1 89 ? 4.850 -6.893 -7.921 1.00 89.62 89 LEU A O 1
ATOM 710 N N . LEU A 1 90 ? 3.800 -4.995 -7.337 1.00 90.94 90 LEU A N 1
ATOM 711 C CA . LEU A 1 90 ? 2.624 -5.116 -8.186 1.00 90.94 90 LEU A CA 1
ATOM 712 C C . LEU A 1 90 ? 2.886 -4.513 -9.568 1.00 90.94 90 LEU A C 1
ATOM 714 O O . LEU A 1 90 ? 3.473 -3.438 -9.720 1.00 90.94 90 LEU A O 1
ATOM 718 N N . TYR A 1 91 ? 2.380 -5.201 -10.583 1.00 88.12 91 TYR A N 1
ATOM 719 C CA . TYR A 1 91 ? 2.510 -4.839 -11.984 1.00 88.12 91 TYR A CA 1
ATOM 720 C C . TYR A 1 91 ? 1.159 -4.374 -12.538 1.00 88.12 91 TYR A C 1
ATOM 722 O O . TYR A 1 91 ? 0.195 -5.140 -12.584 1.00 88.12 91 TYR A O 1
ATOM 730 N N . ASP A 1 92 ? 1.092 -3.121 -12.989 1.00 89.00 92 ASP A N 1
ATOM 731 C CA . ASP A 1 92 ? -0.107 -2.506 -13.567 1.00 89.00 92 ASP A CA 1
ATOM 732 C C 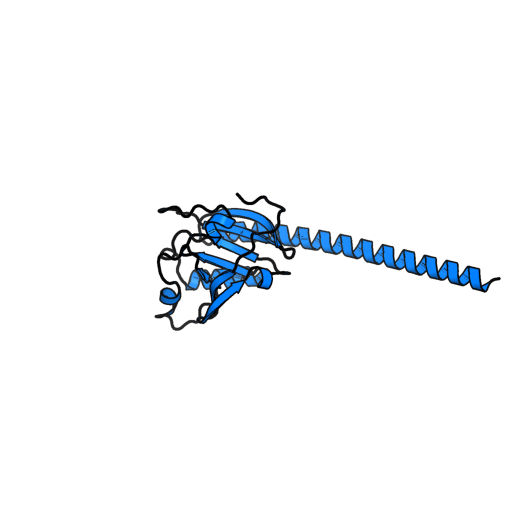. ASP A 1 92 ? 0.140 -1.985 -15.000 1.00 89.00 92 ASP A C 1
ATOM 734 O O . ASP A 1 92 ? 0.123 -0.776 -15.244 1.00 89.00 92 ASP A O 1
ATOM 738 N N . PRO A 1 93 ? 0.333 -2.888 -15.980 1.00 84.50 93 PRO A N 1
ATOM 739 C CA . PRO A 1 93 ? 0.680 -2.540 -17.363 1.00 84.50 93 PRO A CA 1
ATOM 740 C C . PRO A 1 93 ? -0.426 -1.766 -18.080 1.00 84.50 93 PRO A C 1
ATOM 742 O O . PRO A 1 93 ? -0.177 -1.014 -19.016 1.00 84.50 93 PRO A O 1
ATOM 745 N N . LEU A 1 94 ? -1.676 -1.972 -17.658 1.00 86.69 94 LEU A N 1
ATOM 746 C CA . LEU A 1 94 ? -2.849 -1.335 -18.251 1.00 86.69 94 LEU A CA 1
ATOM 747 C C . LEU A 1 94 ? -3.234 -0.038 -17.527 1.00 86.69 94 LEU A C 1
ATOM 749 O O . LEU A 1 94 ? -4.249 0.574 -17.885 1.00 86.69 94 LEU A O 1
ATOM 753 N N . GLY A 1 95 ? -2.488 0.362 -16.491 1.00 87.94 95 GLY A N 1
ATOM 754 C CA . GLY A 1 95 ? -2.787 1.533 -15.667 1.00 87.94 95 GLY A CA 1
ATOM 755 C C . GLY A 1 95 ? -4.144 1.455 -14.959 1.00 87.94 95 GLY A C 1
ATOM 756 O O . GLY A 1 95 ? -4.749 2.492 -14.692 1.00 87.94 95 GLY A O 1
ATOM 757 N N . ARG A 1 96 ? -4.700 0.253 -14.753 1.00 90.12 96 ARG A N 1
ATOM 758 C CA . ARG A 1 96 ? -6.027 0.072 -14.142 1.00 90.12 96 ARG A CA 1
ATOM 759 C C . ARG A 1 96 ? -5.990 0.444 -12.665 1.00 90.12 96 ARG A C 1
ATOM 761 O O . ARG A 1 96 ? -6.872 1.172 -12.220 1.00 90.12 96 ARG A O 1
ATOM 768 N N . LEU A 1 97 ? -4.959 -0.012 -11.955 1.00 91.56 97 LEU A N 1
ATOM 769 C CA . LEU A 1 97 ? -4.743 0.289 -10.542 1.00 91.56 97 LEU A CA 1
ATOM 770 C C . LEU A 1 97 ? -4.364 1.762 -10.341 1.00 91.56 97 LEU A C 1
ATOM 772 O O . LEU A 1 97 ? -4.876 2.422 -9.445 1.00 91.56 97 LEU A O 1
ATOM 776 N N . HIS A 1 98 ? -3.543 2.321 -11.231 1.00 91.50 98 HIS A N 1
ATOM 777 C CA . HIS A 1 98 ? -3.253 3.757 -11.225 1.00 91.50 98 HIS A CA 1
ATOM 778 C C . HIS A 1 98 ? -4.540 4.578 -11.373 1.00 91.50 98 HIS A C 1
ATOM 780 O O . HIS A 1 98 ? -4.815 5.458 -10.558 1.00 91.50 98 HIS A O 1
ATOM 786 N N . ARG A 1 99 ? -5.388 4.247 -12.359 1.00 90.62 99 ARG A N 1
ATOM 787 C CA . ARG A 1 99 ? -6.669 4.939 -12.568 1.00 90.62 99 ARG A CA 1
ATOM 788 C C . ARG A 1 99 ? -7.630 4.787 -11.392 1.00 90.62 99 ARG A C 1
ATOM 790 O O . ARG A 1 99 ? -8.303 5.765 -11.077 1.00 90.62 99 ARG A O 1
ATOM 797 N N . SER A 1 100 ? -7.689 3.623 -10.741 1.00 91.81 100 SER A N 1
ATOM 798 C CA . SER A 1 100 ? -8.584 3.423 -9.594 1.00 91.81 100 SER A CA 1
ATOM 799 C C . SER A 1 100 ? -8.190 4.288 -8.399 1.00 91.81 100 SER A C 1
ATOM 801 O O . SER A 1 100 ? -9.061 4.838 -7.745 1.00 91.81 100 SER A O 1
ATOM 803 N N . PHE A 1 101 ? -6.894 4.502 -8.165 1.00 91.62 101 PHE A N 1
ATOM 804 C CA . PHE A 1 101 ? -6.415 5.434 -7.136 1.00 91.62 101 PHE A CA 1
ATOM 805 C C . PHE A 1 101 ? -6.377 6.901 -7.608 1.00 91.62 101 PHE A C 1
ATOM 807 O O . PHE A 1 101 ? -6.074 7.810 -6.837 1.00 91.62 101 PHE A O 1
ATOM 814 N N . GLY A 1 102 ? -6.720 7.170 -8.873 1.00 89.12 102 GLY A N 1
ATOM 815 C CA . GLY A 1 102 ? -6.643 8.504 -9.469 1.00 89.12 102 GLY A CA 1
ATOM 816 C C . GLY A 1 102 ? -5.213 8.996 -9.710 1.00 89.12 102 GLY A C 1
ATOM 817 O O . GLY A 1 102 ? -5.009 10.199 -9.860 1.00 89.12 102 GLY A O 1
ATOM 818 N N . VAL A 1 103 ? -4.241 8.085 -9.755 1.00 88.75 103 VAL A N 1
ATOM 819 C CA . VAL A 1 103 ? -2.845 8.365 -10.088 1.00 88.75 103 VAL A CA 1
ATOM 820 C C . VAL A 1 103 ? -2.712 8.438 -11.604 1.00 88.75 103 VAL A C 1
ATOM 822 O O . VAL A 1 103 ? -3.068 7.508 -12.330 1.00 88.75 103 VAL A O 1
ATOM 825 N N . ALA A 1 104 ? -2.189 9.552 -12.106 1.00 80.50 104 ALA A N 1
ATOM 826 C CA . ALA A 1 104 ? -1.905 9.682 -13.525 1.00 80.50 104 ALA A CA 1
ATOM 827 C C . ALA A 1 104 ? -0.695 8.816 -13.900 1.00 80.50 104 ALA A C 1
ATOM 829 O O . ALA A 1 104 ? 0.387 8.967 -13.333 1.00 80.50 104 ALA A O 1
ATOM 830 N N . VAL A 1 105 ? -0.855 7.964 -14.913 1.00 71.81 105 VAL A N 1
ATOM 831 C CA . VAL A 1 105 ? 0.276 7.327 -15.602 1.00 71.81 105 VAL A CA 1
ATOM 832 C C . VAL A 1 105 ? 0.880 8.377 -16.535 1.00 71.81 105 VAL A C 1
ATOM 834 O O . VAL A 1 105 ? 0.629 8.388 -17.738 1.00 71.81 105 VAL A O 1
ATOM 837 N N . ALA A 1 106 ? 1.575 9.360 -15.966 1.00 63.97 106 ALA A N 1
ATOM 838 C CA . ALA A 1 106 ? 2.291 10.347 -16.763 1.00 63.97 106 ALA A CA 1
ATOM 839 C C . ALA A 1 106 ? 3.508 9.684 -17.435 1.00 63.97 106 ALA A C 1
ATOM 841 O O . ALA A 1 106 ? 4.010 8.663 -16.966 1.00 63.97 106 ALA A O 1
ATOM 842 N N . GLN A 1 107 ? 4.018 10.281 -18.515 1.00 55.81 107 GLN A N 1
ATOM 843 C CA . GLN A 1 107 ? 5.255 9.812 -19.156 1.00 55.81 107 GLN A CA 1
ATOM 844 C C . GLN A 1 107 ? 6.527 10.225 -18.395 1.00 55.81 107 GLN A C 1
ATOM 846 O O . GLN A 1 107 ? 7.559 9.581 -18.556 1.00 55.81 107 GLN A O 1
ATOM 851 N N . ILE A 1 108 ? 6.460 11.277 -17.564 1.00 59.03 108 ILE A N 1
ATOM 852 C CA . ILE A 1 108 ? 7.596 11.808 -16.785 1.00 59.03 108 ILE A CA 1
ATOM 853 C C . ILE A 1 108 ? 7.211 12.156 -15.325 1.00 59.03 108 ILE A C 1
ATOM 855 O O . ILE A 1 108 ? 7.533 13.244 -14.844 1.00 59.03 108 ILE A O 1
ATOM 859 N N . PRO A 1 109 ? 6.456 11.329 -14.580 1.00 60.50 109 PRO A N 1
ATOM 860 C CA . PRO A 1 109 ? 6.265 11.605 -13.172 1.00 60.50 109 PRO A CA 1
ATOM 861 C C . PRO A 1 109 ? 7.626 11.426 -12.486 1.00 60.50 109 PRO A C 1
ATOM 863 O O . PRO A 1 109 ? 8.320 10.439 -12.697 1.00 60.50 109 PRO A O 1
ATOM 866 N N . VAL A 1 110 ? 8.051 12.424 -11.717 1.00 71.56 110 VAL A N 1
ATOM 867 C CA . VAL A 1 110 ? 9.316 12.364 -10.958 1.00 71.56 110 VAL A CA 1
ATOM 868 C C . VAL A 1 110 ? 9.055 11.900 -9.523 1.00 71.56 110 VAL A C 1
ATOM 870 O O . VAL A 1 110 ? 9.932 11.346 -8.870 1.00 71.56 110 VAL A O 1
ATOM 873 N N . ARG A 1 111 ? 7.815 12.073 -9.049 1.00 85.44 111 ARG A N 1
ATOM 874 C CA .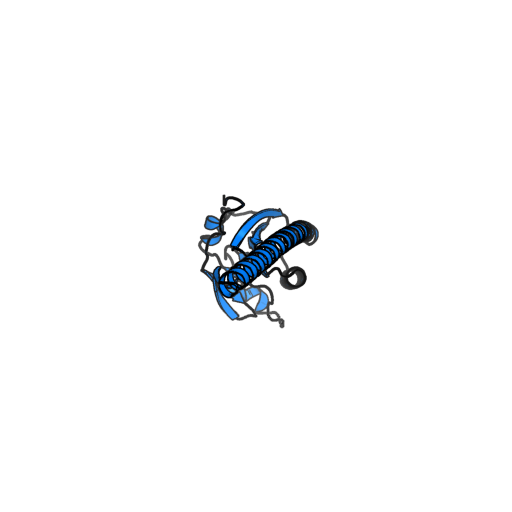 ARG A 1 111 ? 7.397 11.802 -7.673 1.00 85.44 111 ARG A CA 1
ATOM 875 C C . ARG A 1 111 ? 6.513 10.575 -7.578 1.00 85.44 111 ARG A C 1
ATOM 877 O O . ARG A 1 111 ? 5.666 10.345 -8.443 1.00 85.44 111 ARG A O 1
ATOM 884 N N . CYS A 1 112 ? 6.693 9.824 -6.502 1.00 88.81 112 CYS A N 1
ATOM 885 C CA . CYS A 1 112 ? 5.799 8.742 -6.133 1.00 88.81 112 CYS A CA 1
ATOM 886 C C . CYS A 1 112 ? 4.578 9.273 -5.378 1.00 88.81 112 CYS A C 1
ATOM 888 O O . CYS A 1 112 ? 4.616 10.341 -4.760 1.00 88.81 112 CYS A O 1
ATOM 890 N N . GLN A 1 113 ? 3.483 8.524 -5.464 1.00 92.12 113 GLN A N 1
ATOM 891 C CA . GLN A 1 113 ? 2.267 8.789 -4.701 1.00 92.12 113 GLN A CA 1
ATOM 892 C C . GLN A 1 113 ? 2.016 7.602 -3.784 1.00 92.12 113 GLN A C 1
ATOM 894 O O . GLN A 1 113 ? 1.828 6.489 -4.271 1.00 92.12 113 GLN A O 1
ATOM 899 N N . THR A 1 114 ? 2.016 7.833 -2.476 1.00 94.50 114 THR A N 1
ATOM 900 C CA . THR A 1 114 ? 1.808 6.777 -1.484 1.00 94.50 114 THR A CA 1
ATOM 901 C C . THR A 1 114 ? 0.487 6.996 -0.773 1.00 94.50 114 THR A C 1
ATOM 903 O O . THR A 1 114 ? 0.239 8.073 -0.234 1.00 94.50 114 THR A O 1
ATOM 906 N N . PHE A 1 115 ? -0.364 5.977 -0.787 1.00 95.44 115 PHE A N 1
ATOM 907 C CA . PHE A 1 115 ? -1.680 5.971 -0.160 1.00 95.44 115 PHE A CA 1
ATOM 908 C C . PHE A 1 115 ? -1.622 5.133 1.110 1.00 95.44 115 PHE A C 1
ATOM 910 O O . PHE A 1 115 ? -1.165 3.990 1.060 1.00 95.44 115 PHE A O 1
ATOM 917 N N . LEU A 1 116 ? -2.098 5.683 2.228 1.00 95.88 116 LEU A N 1
ATOM 918 C CA . LEU A 1 116 ? -2.224 4.933 3.471 1.00 95.88 116 LEU A CA 1
ATOM 919 C C . LEU A 1 116 ? -3.639 4.390 3.645 1.00 95.88 116 LEU A C 1
ATOM 921 O O . LEU A 1 116 ? -4.608 5.152 3.677 1.00 95.88 116 LEU A O 1
ATOM 925 N N . ILE A 1 117 ? -3.729 3.080 3.834 1.00 95.31 117 ILE A N 1
ATOM 926 C CA . ILE A 1 117 ? -4.958 2.341 4.095 1.00 95.31 117 ILE A CA 1
ATOM 927 C C . ILE A 1 117 ? -4.864 1.754 5.506 1.00 95.31 117 ILE A C 1
ATOM 929 O O . ILE A 1 117 ? -3.845 1.165 5.874 1.00 95.31 117 ILE A O 1
ATOM 933 N N . ASP A 1 118 ? -5.913 1.940 6.302 1.00 94.75 118 ASP A N 1
ATOM 934 C CA . ASP A 1 118 ? -5.977 1.399 7.660 1.00 94.75 118 ASP A CA 1
ATOM 935 C C . ASP A 1 118 ? -6.404 -0.078 7.707 1.00 94.75 118 ASP A C 1
ATOM 937 O O . ASP A 1 118 ? -6.730 -0.700 6.694 1.00 94.75 118 ASP A O 1
ATOM 941 N N . ARG A 1 119 ? -6.467 -0.633 8.924 1.00 93.62 119 ARG A N 1
ATOM 942 C CA . ARG A 1 119 ? -6.908 -2.015 9.171 1.00 93.62 119 ARG A CA 1
ATOM 943 C C . ARG A 1 119 ? -8.353 -2.290 8.736 1.00 93.62 119 ARG A C 1
ATOM 945 O O . ARG A 1 119 ? -8.686 -3.440 8.453 1.00 93.62 119 ARG A O 1
ATOM 952 N N . ALA A 1 120 ? -9.203 -1.263 8.696 1.00 91.31 120 ALA A N 1
ATOM 953 C CA . ALA A 1 120 ? -10.590 -1.351 8.247 1.00 91.31 120 ALA A CA 1
ATOM 954 C C . ALA A 1 120 ? -10.727 -1.241 6.714 1.00 91.31 120 ALA A C 1
ATOM 956 O O . ALA A 1 120 ? -11.834 -1.363 6.189 1.00 91.31 120 ALA A O 1
ATOM 957 N N . GLY A 1 121 ? -9.624 -1.025 5.990 1.00 92.06 121 GLY A N 1
ATOM 958 C CA . GLY A 1 121 ? -9.615 -0.847 4.542 1.00 92.06 121 GLY A CA 1
ATOM 959 C C . GLY A 1 121 ? -9.995 0.565 4.088 1.00 92.06 121 GLY A C 1
ATOM 960 O O . GLY A 1 121 ? -10.297 0.762 2.912 1.00 92.06 121 GLY A O 1
ATOM 961 N N . LEU A 1 122 ? -10.007 1.552 4.987 1.00 92.81 122 LEU A N 1
ATOM 962 C CA . LEU A 1 122 ? -10.312 2.945 4.673 1.00 92.81 122 LEU A CA 1
ATOM 963 C C . LEU A 1 122 ? -9.046 3.707 4.287 1.00 92.81 122 LEU A C 1
ATOM 965 O O . LEU A 1 122 ? -8.008 3.617 4.947 1.00 92.81 122 LEU A O 1
ATOM 969 N N . LEU A 1 123 ? -9.155 4.523 3.241 1.00 93.75 123 LEU A N 1
ATOM 970 C CA . LEU A 1 123 ? -8.093 5.433 2.836 1.00 93.75 123 LEU A CA 1
ATOM 971 C C . LEU A 1 123 ? -7.974 6.579 3.851 1.00 93.75 123 LEU A C 1
ATOM 973 O O . LEU A 1 123 ? -8.885 7.401 3.971 1.00 93.75 123 LEU A O 1
ATOM 977 N N . ARG A 1 124 ? -6.849 6.663 4.566 1.00 93.00 124 ARG A N 1
ATOM 978 C CA . ARG A 1 124 ? -6.608 7.687 5.598 1.00 93.00 124 ARG A CA 1
ATOM 979 C C . ARG A 1 124 ? -5.991 8.956 5.033 1.00 93.00 124 ARG A C 1
ATOM 981 O O . ARG A 1 124 ? -6.481 10.045 5.306 1.00 93.00 124 ARG A O 1
ATOM 988 N N . PHE A 1 125 ? -4.943 8.825 4.229 1.00 92.25 125 PHE A N 1
ATOM 989 C CA . PHE A 1 125 ? -4.324 9.953 3.539 1.00 92.25 125 PHE A CA 1
ATOM 990 C C . PHE A 1 125 ? -3.528 9.476 2.324 1.00 92.25 125 PHE A C 1
ATOM 992 O O . PHE A 1 125 ? -3.342 8.277 2.112 1.00 92.25 125 PHE A O 1
ATOM 999 N N . HIS A 1 126 ? -3.051 10.425 1.522 1.00 91.94 126 HIS A N 1
ATOM 1000 C CA . HIS A 1 126 ? -2.053 10.166 0.494 1.00 91.94 126 HIS A CA 1
ATOM 1001 C C . HIS A 1 126 ? -1.002 11.275 0.504 1.00 91.94 126 HIS A C 1
ATOM 1003 O O . HIS A 1 126 ? -1.302 12.413 0.868 1.00 91.94 126 HIS A O 1
ATOM 1009 N N . LEU A 1 127 ? 0.222 10.937 0.114 1.00 92.31 127 LEU A N 1
ATOM 1010 C CA . LEU A 1 127 ? 1.343 11.863 0.047 1.00 92.31 127 LEU A CA 1
ATOM 1011 C C . LEU A 1 127 ? 2.025 11.740 -1.313 1.00 92.31 127 LEU A C 1
ATOM 1013 O O . LEU A 1 127 ? 2.315 10.637 -1.774 1.00 92.31 127 LEU A O 1
ATOM 1017 N N . ILE A 1 128 ? 2.309 12.882 -1.935 1.00 91.81 128 ILE A N 1
ATOM 1018 C CA . ILE A 1 128 ? 3.146 12.960 -3.132 1.00 91.81 128 ILE A CA 1
ATOM 1019 C C . ILE A 1 128 ? 4.550 13.350 -2.678 1.00 91.81 128 ILE A C 1
ATOM 1021 O O . ILE A 1 128 ? 4.743 14.449 -2.158 1.00 91.81 128 ILE A O 1
ATOM 1025 N N . HIS A 1 129 ? 5.523 12.464 -2.866 1.00 91.06 129 HIS A N 1
ATOM 1026 C CA . HIS A 1 129 ? 6.885 12.657 -2.368 1.00 91.06 129 HIS A CA 1
ATOM 1027 C C . HIS A 1 129 ? 7.930 12.038 -3.298 1.00 91.06 129 HIS A C 1
ATOM 1029 O O . HIS A 1 129 ? 7.602 11.320 -4.244 1.00 91.06 129 HIS A O 1
ATOM 1035 N N . ASP A 1 130 ? 9.200 12.319 -3.029 1.00 88.94 130 ASP A N 1
ATOM 1036 C CA . ASP A 1 130 ? 10.311 11.632 -3.683 1.00 88.94 130 ASP A CA 1
ATOM 1037 C C . ASP A 1 130 ? 10.538 10.279 -2.994 1.00 88.94 130 ASP A C 1
ATOM 1039 O O . ASP A 1 130 ? 10.450 10.180 -1.764 1.00 88.94 130 ASP A O 1
ATOM 1043 N N . PHE A 1 131 ? 10.825 9.229 -3.768 1.00 89.06 131 PHE A N 1
ATOM 1044 C CA . PHE A 1 131 ? 11.127 7.908 -3.213 1.00 89.06 131 PHE A CA 1
ATOM 1045 C C . PHE A 1 131 ? 12.575 7.867 -2.703 1.00 89.06 131 PHE A C 1
ATOM 1047 O O . PHE A 1 131 ? 13.466 7.297 -3.323 1.00 89.06 131 PHE A O 1
ATOM 1054 N N . ALA A 1 132 ? 12.804 8.554 -1.590 1.00 90.00 132 ALA A N 1
ATOM 1055 C CA . ALA A 1 132 ? 14.081 8.688 -0.905 1.00 90.00 132 ALA A CA 1
ATOM 1056 C C . ALA A 1 132 ? 13.845 8.679 0.610 1.00 90.00 132 ALA A C 1
ATOM 1058 O O . ALA A 1 132 ? 12.715 8.901 1.058 1.00 90.00 132 ALA A O 1
ATOM 1059 N N . ASP A 1 133 ? 14.905 8.492 1.400 1.00 89.81 133 ASP A N 1
ATOM 1060 C CA . ASP A 1 133 ? 14.806 8.350 2.861 1.00 89.81 133 ASP A CA 1
ATOM 1061 C C . ASP A 1 133 ? 13.993 9.462 3.518 1.00 89.81 133 ASP A C 1
ATOM 1063 O O . ASP A 1 133 ? 13.087 9.188 4.294 1.00 89.81 133 ASP A O 1
ATOM 1067 N N . ARG A 1 134 ? 14.248 10.726 3.160 1.00 89.94 134 ARG A N 1
ATOM 1068 C CA . ARG A 1 134 ? 13.513 11.863 3.739 1.00 89.94 134 ARG A CA 1
ATOM 1069 C C . ARG A 1 134 ? 12.022 11.843 3.403 1.00 89.94 134 ARG A C 1
ATOM 1071 O O . ARG A 1 134 ? 11.206 12.177 4.255 1.00 89.94 134 ARG A O 1
ATOM 1078 N N . GLY A 1 135 ? 11.669 11.472 2.171 1.00 89.88 135 GLY A N 1
ATOM 1079 C CA . GLY A 1 135 ? 10.273 11.409 1.738 1.00 89.88 135 GLY A CA 1
ATOM 1080 C C . GLY A 1 135 ? 9.512 10.284 2.436 1.00 89.88 135 GLY A C 1
ATOM 1081 O O . GLY A 1 135 ? 8.386 10.482 2.887 1.00 89.88 135 GLY A O 1
ATOM 1082 N N . LEU A 1 136 ? 10.155 9.125 2.581 1.00 92.25 136 LEU A N 1
ATOM 1083 C CA . LEU A 1 136 ? 9.584 7.966 3.263 1.00 92.25 136 LEU A CA 1
ATOM 1084 C C . LEU A 1 136 ? 9.527 8.155 4.783 1.00 92.25 136 LEU A C 1
ATOM 1086 O O . LEU A 1 136 ? 8.528 7.780 5.388 1.00 92.25 136 LEU A O 1
ATOM 1090 N N . ALA A 1 137 ? 10.522 8.807 5.388 1.00 92.56 137 ALA A N 1
ATOM 1091 C CA . ALA A 1 137 ? 10.516 9.141 6.812 1.00 92.56 137 ALA A CA 1
ATOM 1092 C C . ALA A 1 137 ? 9.336 10.056 7.178 1.00 92.56 137 ALA A C 1
ATOM 1094 O O . ALA A 1 137 ? 8.621 9.780 8.137 1.00 92.56 137 ALA A O 1
ATOM 1095 N N . ALA A 1 138 ? 9.066 11.089 6.369 1.00 92.69 138 ALA A N 1
ATOM 1096 C CA . ALA A 1 138 ? 7.900 11.952 6.571 1.00 92.69 138 ALA A CA 1
ATOM 1097 C C . ALA A 1 138 ? 6.579 11.166 6.480 1.00 92.69 138 ALA A C 1
ATOM 1099 O O . ALA A 1 138 ? 5.656 11.393 7.259 1.00 92.69 138 ALA A O 1
ATOM 1100 N N . PHE A 1 139 ? 6.485 10.204 5.555 1.00 94.06 139 PHE A N 1
ATOM 1101 C CA . PHE A 1 139 ? 5.319 9.325 5.464 1.00 94.06 139 PHE A CA 1
ATOM 1102 C C . PHE A 1 139 ? 5.172 8.428 6.705 1.00 94.06 139 PHE A C 1
ATOM 1104 O O . PHE A 1 139 ? 4.069 8.292 7.234 1.00 94.06 139 PHE A O 1
ATOM 1111 N N . GLN A 1 140 ? 6.272 7.833 7.176 1.00 93.12 140 GLN A N 1
ATOM 1112 C CA . GLN A 1 140 ? 6.306 6.969 8.361 1.00 93.12 140 GLN A CA 1
ATOM 1113 C C . GLN A 1 140 ? 5.907 7.716 9.639 1.00 93.12 140 GLN A C 1
ATOM 1115 O O . GLN A 1 140 ? 5.215 7.150 10.484 1.00 93.12 140 GLN A O 1
ATOM 1120 N N . GLU A 1 141 ? 6.277 8.989 9.770 1.00 92.94 141 GLU A N 1
ATOM 1121 C CA . GLU A 1 141 ? 5.873 9.829 10.900 1.00 92.94 141 GLU A CA 1
ATOM 1122 C C . GLU A 1 141 ? 4.348 10.027 10.937 1.00 92.94 141 GLU A C 1
ATOM 1124 O O . GLU A 1 141 ? 3.705 9.723 11.943 1.00 92.94 141 GLU A O 1
ATOM 1129 N N . ILE A 1 142 ? 3.742 10.423 9.810 1.00 92.12 142 ILE A N 1
ATOM 1130 C CA . ILE A 1 142 ? 2.282 10.605 9.703 1.00 92.12 142 ILE A CA 1
ATOM 1131 C C . ILE A 1 142 ? 1.544 9.277 9.940 1.00 92.12 142 ILE A C 1
ATOM 1133 O O . ILE A 1 142 ? 0.503 9.237 10.605 1.00 92.12 142 ILE A O 1
ATOM 1137 N N . LEU A 1 143 ? 2.085 8.178 9.411 1.00 93.31 143 LEU A N 1
ATOM 1138 C CA . LEU A 1 143 ? 1.587 6.827 9.652 1.00 93.31 143 LEU A CA 1
ATOM 1139 C C . LEU A 1 143 ? 1.598 6.485 11.146 1.00 93.31 143 LEU A C 1
ATOM 1141 O O . LEU A 1 143 ? 0.567 6.077 11.675 1.00 93.31 143 LEU A O 1
ATOM 1145 N N . THR A 1 144 ? 2.717 6.708 11.832 1.00 92.62 144 THR A N 1
ATOM 1146 C CA . THR A 1 144 ? 2.854 6.414 13.267 1.00 92.62 144 THR A CA 1
ATOM 1147 C C . THR A 1 144 ? 1.837 7.213 14.081 1.00 92.62 144 THR A C 1
ATOM 1149 O O . THR A 1 144 ? 1.140 6.655 14.925 1.00 92.62 144 THR A O 1
ATOM 1152 N N . MET A 1 145 ? 1.655 8.501 13.768 1.00 90.56 145 MET A N 1
ATOM 1153 C CA . MET A 1 145 ? 0.617 9.324 14.400 1.00 90.56 145 MET A CA 1
ATOM 1154 C C . MET A 1 145 ? -0.794 8.767 14.159 1.00 90.56 145 MET A C 1
ATOM 1156 O O . MET A 1 145 ? -1.608 8.714 15.082 1.00 90.56 145 MET A O 1
ATOM 1160 N N . SER A 1 146 ? -1.077 8.315 12.934 1.00 89.75 146 SER A N 1
ATOM 1161 C CA . SER A 1 146 ? -2.373 7.729 12.569 1.00 89.75 146 SER A CA 1
ATOM 1162 C C . SER A 1 146 ? -2.645 6.422 13.320 1.00 89.75 146 SER A C 1
ATOM 1164 O O . SER A 1 146 ? -3.778 6.167 13.725 1.00 89.75 146 SER A O 1
ATOM 1166 N N . GLN A 1 147 ? -1.614 5.602 13.534 1.00 89.12 147 GLN A N 1
ATOM 1167 C CA . GLN A 1 147 ? -1.711 4.355 14.295 1.00 89.12 147 GLN A CA 1
ATOM 1168 C C . GLN A 1 147 ? -1.982 4.605 15.777 1.00 89.12 147 GLN A C 1
ATOM 1170 O O . GLN A 1 147 ? -2.827 3.922 16.358 1.00 89.12 147 GLN A O 1
ATOM 1175 N N . THR A 1 148 ? -1.317 5.596 16.375 1.00 87.94 148 THR A N 1
ATOM 1176 C CA . THR A 1 148 ? -1.559 5.979 17.771 1.00 87.94 148 THR A CA 1
ATOM 1177 C C . THR A 1 148 ? -3.010 6.410 17.961 1.00 87.94 148 THR A C 1
ATOM 1179 O O . THR A 1 148 ? -3.702 5.845 18.806 1.00 87.94 148 THR A O 1
ATOM 1182 N N . GLN A 1 149 ? -3.517 7.303 17.104 1.00 84.25 149 GLN A N 1
ATOM 1183 C CA . GLN A 1 149 ? -4.915 7.750 17.156 1.00 84.25 149 GLN A CA 1
ATOM 1184 C C . GLN A 1 149 ? -5.910 6.594 16.980 1.00 84.25 149 GLN A C 1
ATOM 1186 O O . GLN A 1 149 ? -6.907 6.517 17.695 1.00 84.25 149 GLN A O 1
ATOM 1191 N N . ASP A 1 150 ? -5.641 5.667 16.056 1.00 83.00 150 ASP A N 1
ATOM 1192 C CA . ASP A 1 150 ? -6.479 4.480 15.858 1.00 83.00 150 ASP A CA 1
ATOM 1193 C C . ASP A 1 150 ? -6.494 3.588 17.111 1.00 83.00 150 ASP A C 1
ATOM 1195 O O . ASP A 1 150 ? -7.556 3.149 17.554 1.00 83.00 150 ASP A O 1
ATOM 1199 N N . SER A 1 151 ? -5.333 3.375 17.739 1.00 79.44 151 SER A N 1
ATOM 1200 C CA . SER A 1 151 ? -5.215 2.561 18.954 1.00 79.44 151 SER A CA 1
ATOM 1201 C C . SER A 1 151 ? -5.913 3.178 20.172 1.00 79.44 151 SER A C 1
ATOM 1203 O O . SER A 1 151 ? -6.575 2.457 20.925 1.00 79.44 151 SER A O 1
ATOM 1205 N N . GLU A 1 152 ? -5.855 4.502 20.335 1.00 80.50 152 GLU A N 1
ATOM 1206 C CA . GLU A 1 152 ? -6.583 5.232 21.380 1.00 80.50 152 GLU A CA 1
ATOM 1207 C C . GLU A 1 152 ? -8.100 5.103 21.200 1.00 80.50 152 GLU A C 1
ATOM 1209 O O . GLU A 1 152 ? -8.813 4.766 22.147 1.00 80.50 152 GLU A O 1
ATOM 1214 N N . VAL A 1 153 ? -8.597 5.279 19.970 1.00 78.69 153 VAL A N 1
ATOM 1215 C CA . VAL A 1 153 ? -10.028 5.142 19.653 1.00 78.69 153 VAL A CA 1
ATOM 1216 C C . VAL A 1 153 ? -10.519 3.713 19.893 1.00 78.69 153 VAL A C 1
ATOM 1218 O O . VAL A 1 153 ? -11.606 3.519 20.441 1.00 78.69 153 VAL A O 1
ATOM 1221 N N . VAL A 1 154 ? -9.732 2.703 19.508 1.00 79.69 154 VAL A N 1
ATOM 1222 C CA . VAL A 1 154 ? -10.067 1.290 19.751 1.00 79.69 154 VAL A CA 1
ATOM 1223 C C . VAL A 1 154 ? -10.103 0.986 21.250 1.00 79.69 154 VAL A C 1
ATOM 1225 O O . VAL A 1 154 ? -11.033 0.326 21.716 1.00 79.69 154 VAL A O 1
ATOM 1228 N N . THR A 1 155 ? -9.136 1.497 22.015 1.00 80.94 155 THR A N 1
ATOM 1229 C CA . THR A 1 155 ? -9.067 1.298 23.472 1.00 80.94 155 THR A CA 1
ATOM 1230 C C . THR A 1 155 ? -10.250 1.956 24.182 1.00 80.94 155 THR A C 1
ATOM 1232 O O . THR A 1 155 ? -10.882 1.324 25.029 1.00 80.94 155 THR A O 1
ATOM 1235 N N . ALA A 1 156 ? -10.610 3.183 23.791 1.00 80.06 156 ALA A N 1
ATOM 1236 C CA . ALA A 1 156 ? -11.763 3.896 24.338 1.00 80.06 156 ALA A CA 1
ATOM 1237 C C . ALA A 1 156 ? -13.078 3.138 24.091 1.00 80.06 156 ALA A C 1
ATOM 1239 O O . ALA A 1 156 ? -13.829 2.888 25.033 1.00 80.06 156 ALA A O 1
ATOM 1240 N N . LYS A 1 157 ? -13.318 2.687 22.850 1.00 82.62 157 LYS A N 1
ATOM 1241 C CA . LYS A 1 157 ? -14.517 1.903 22.499 1.00 82.62 157 LYS A CA 1
ATOM 1242 C C . LYS A 1 157 ? -14.600 0.578 23.251 1.00 82.62 157 LYS A C 1
ATOM 1244 O O . LYS A 1 157 ? -15.691 0.142 23.607 1.00 82.62 157 LYS A O 1
ATOM 1249 N N . ARG A 1 158 ? -13.458 -0.078 23.474 1.00 82.31 158 ARG A N 1
ATOM 1250 C CA . ARG A 1 158 ? -13.404 -1.336 24.224 1.00 82.31 158 ARG A CA 1
ATOM 1251 C C . ARG A 1 158 ? -13.757 -1.126 25.696 1.00 82.31 158 ARG A C 1
ATOM 1253 O O . ARG A 1 158 ? -14.587 -1.862 26.210 1.00 82.31 158 ARG A O 1
ATOM 1260 N N . SER A 1 159 ? -13.192 -0.095 26.323 1.00 83.50 159 SER A N 1
ATOM 1261 C CA . SER A 1 159 ? -13.519 0.291 27.703 1.00 83.50 159 SER A CA 1
ATOM 1262 C C . SER A 1 159 ? -15.015 0.588 27.875 1.00 83.50 159 SER A C 1
ATOM 1264 O O . SER A 1 159 ? -15.652 0.082 28.795 1.00 83.50 159 SER A O 1
ATOM 1266 N N . GLU A 1 160 ? -15.605 1.340 26.941 1.00 87.69 160 GLU A N 1
ATOM 1267 C CA . GLU A 1 160 ? -17.041 1.646 26.945 1.00 87.69 160 GLU A CA 1
ATOM 1268 C C . GLU A 1 160 ? -17.911 0.385 26.796 1.00 87.69 160 GLU A C 1
ATOM 1270 O O . GLU A 1 160 ? -18.900 0.216 27.510 1.00 87.69 160 GLU A O 1
ATOM 1275 N N . TYR A 1 161 ? -17.534 -0.533 25.900 1.00 85.56 161 TYR A N 1
ATOM 1276 C CA . TYR A 1 161 ? -18.233 -1.809 25.727 1.00 85.56 161 TYR A CA 1
ATOM 1277 C C . TYR A 1 161 ? -18.158 -2.693 26.980 1.00 85.56 161 TYR A C 1
ATOM 1279 O O . TYR A 1 161 ? -19.177 -3.247 27.398 1.00 85.56 161 TYR A O 1
ATOM 1287 N N . ASP A 1 162 ? -16.975 -2.808 27.588 1.00 86.62 162 ASP A N 1
ATOM 1288 C CA . ASP A 1 162 ? -16.766 -3.613 28.792 1.00 86.62 162 ASP A CA 1
ATOM 1289 C C . ASP A 1 162 ? -17.580 -3.052 29.975 1.00 86.62 162 ASP A C 1
ATOM 1291 O O . ASP A 1 162 ? -18.296 -3.812 30.631 1.00 86.62 162 ASP A O 1
ATOM 1295 N N . ALA A 1 163 ? -17.597 -1.724 30.160 1.00 86.62 163 ALA A N 1
ATOM 1296 C CA . ALA A 1 163 ? -18.416 -1.054 31.174 1.00 86.62 163 ALA A CA 1
ATOM 1297 C C . ALA A 1 163 ? -19.926 -1.288 30.969 1.00 86.62 163 ALA A C 1
ATOM 1299 O O . ALA A 1 163 ? -20.649 -1.611 31.914 1.00 86.62 163 ALA A O 1
ATOM 1300 N N . ASN A 1 164 ? -20.409 -1.188 29.725 1.00 88.88 164 ASN A N 1
ATOM 1301 C CA . ASN A 1 164 ? -21.813 -1.458 29.399 1.00 88.88 164 ASN A CA 1
ATOM 1302 C C . ASN A 1 164 ? -22.195 -2.924 29.664 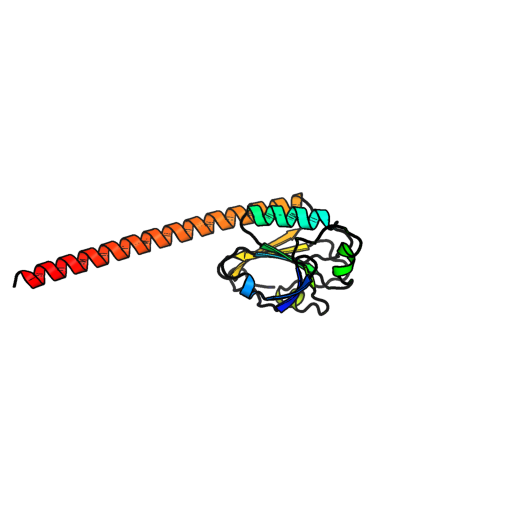1.00 88.88 164 ASN A C 1
ATOM 1304 O O . ASN A 1 164 ? -23.302 -3.211 30.128 1.00 88.88 164 ASN A O 1
ATOM 1308 N N . ARG A 1 165 ? -21.281 -3.866 29.402 1.00 89.38 165 ARG A N 1
ATOM 1309 C CA . ARG A 1 165 ? -21.499 -5.297 29.651 1.00 89.38 165 ARG A CA 1
ATOM 1310 C C . ARG A 1 165 ? -21.576 -5.614 31.145 1.00 89.38 165 ARG A C 1
ATOM 1312 O O . ARG A 1 165 ? -22.427 -6.408 31.551 1.00 89.38 165 ARG A O 1
ATOM 1319 N N . GLU A 1 166 ? -20.715 -5.003 31.955 1.00 89.00 166 GLU A N 1
ATOM 1320 C CA . GLU A 1 166 ? -20.740 -5.139 33.417 1.00 89.00 166 GLU A CA 1
ATOM 1321 C C . GLU A 1 166 ? -22.033 -4.572 34.009 1.00 89.00 166 GLU A C 1
ATOM 1323 O O . GLU A 1 166 ? -22.702 -5.261 34.779 1.00 89.00 166 GLU A O 1
ATOM 1328 N N . ALA A 1 167 ? -22.448 -3.377 33.576 1.00 86.06 167 ALA A N 1
ATOM 1329 C CA . ALA A 1 167 ? -23.702 -2.765 34.014 1.00 86.06 167 ALA A CA 1
ATOM 1330 C C . ALA A 1 167 ? -24.926 -3.636 33.678 1.00 86.06 167 ALA A C 1
ATOM 1332 O O . ALA A 1 167 ? -25.798 -3.838 34.521 1.00 86.06 167 ALA A O 1
ATOM 1333 N N . MET A 1 168 ? -24.974 -4.207 32.470 1.00 83.12 168 MET A N 1
ATOM 1334 C CA . MET A 1 168 ? -26.061 -5.099 32.051 1.00 83.12 168 MET A CA 1
ATOM 1335 C C . MET A 1 168 ? -26.077 -6.419 32.839 1.00 83.12 168 MET A C 1
ATOM 1337 O O . MET A 1 168 ? -27.147 -6.923 33.177 1.00 83.12 168 MET A O 1
ATOM 1341 N N . THR A 1 169 ? -24.901 -6.958 33.175 1.00 87.56 169 THR A N 1
ATOM 1342 C CA . THR A 1 169 ? -24.790 -8.167 34.009 1.00 87.56 169 THR A CA 1
ATOM 1343 C C . THR A 1 169 ? -25.294 -7.883 35.425 1.00 87.56 169 THR A C 1
ATOM 1345 O O . THR A 1 169 ? -26.146 -8.617 35.924 1.00 87.56 169 THR A O 1
ATOM 1348 N N . ALA A 1 170 ? -24.868 -6.770 36.029 1.00 85.81 170 ALA A N 1
ATOM 1349 C CA . ALA A 1 170 ? -25.313 -6.358 37.359 1.00 85.81 170 ALA A CA 1
ATOM 1350 C C . ALA A 1 170 ? -26.834 -6.122 37.425 1.00 85.81 170 ALA A C 1
ATOM 1352 O O . ALA A 1 170 ? -27.480 -6.554 38.376 1.00 85.81 170 ALA A O 1
ATOM 1353 N N . LEU A 1 171 ? -27.428 -5.499 36.399 1.00 83.12 171 LEU A N 1
ATOM 1354 C CA . LEU A 1 171 ? -28.883 -5.320 36.310 1.00 83.12 171 LEU A CA 1
ATOM 1355 C C . LEU A 1 171 ? -29.624 -6.665 36.270 1.00 83.12 171 LEU A C 1
ATOM 1357 O O . LEU A 1 171 ? -30.587 -6.851 37.010 1.00 83.12 171 LEU A O 1
ATOM 1361 N N . SER A 1 172 ? -29.134 -7.628 35.484 1.00 78.88 172 SER A N 1
ATOM 1362 C CA . SER A 1 172 ? -29.742 -8.964 35.414 1.00 78.88 172 SER A CA 1
ATOM 1363 C C . SER A 1 172 ? -29.644 -9.747 36.732 1.00 78.88 172 SER A C 1
ATOM 1365 O O . SER A 1 172 ? -30.554 -10.499 37.082 1.00 78.88 172 SER A O 1
ATOM 1367 N N . GLU A 1 173 ? -28.567 -9.553 37.501 1.00 83.94 173 GLU A N 1
ATOM 1368 C CA . GLU A 1 173 ? -28.399 -10.169 38.822 1.00 83.94 173 GLU A CA 1
ATOM 1369 C C . GLU A 1 173 ? -29.347 -9.562 39.864 1.00 83.94 173 GLU A C 1
ATOM 1371 O O . GLU A 1 173 ? -29.896 -10.290 40.697 1.00 83.94 173 GLU A O 1
ATOM 1376 N N . VAL A 1 174 ? -29.581 -8.247 39.798 1.00 78.94 174 VAL A N 1
ATOM 1377 C CA . VAL A 1 174 ? -30.558 -7.554 40.651 1.00 78.94 174 VAL A CA 1
ATOM 1378 C C . VAL A 1 174 ? -31.976 -8.045 40.348 1.00 78.94 174 VAL A C 1
ATOM 1380 O O . VAL A 1 174 ? -32.674 -8.465 41.273 1.00 78.94 174 VAL A O 1
ATOM 1383 N N . GLU A 1 175 ? -32.372 -8.102 39.073 1.00 77.50 175 GLU A N 1
ATOM 1384 C CA . GLU A 1 175 ? -33.684 -8.627 38.658 1.00 77.50 175 GLU A CA 1
ATOM 1385 C C . GLU A 1 175 ? -33.878 -10.096 39.085 1.00 77.50 175 GLU A C 1
ATOM 1387 O O . GLU A 1 175 ? -34.926 -10.477 39.617 1.00 77.50 175 GLU A O 1
ATOM 1392 N N . ALA A 1 176 ? -32.847 -10.937 38.944 1.00 72.75 176 ALA A N 1
ATOM 1393 C CA . ALA A 1 176 ? -32.896 -12.332 39.386 1.00 72.75 176 ALA A CA 1
ATOM 1394 C C . ALA A 1 176 ? -33.019 -12.480 40.917 1.00 72.75 176 ALA A C 1
ATOM 1396 O O . ALA A 1 176 ? -33.624 -13.443 41.400 1.00 72.75 176 ALA A O 1
ATOM 1397 N N . CYS A 1 177 ? -32.458 -11.545 41.689 1.00 69.12 177 CYS A N 1
ATOM 1398 C CA . CYS A 1 177 ? -32.558 -11.520 43.148 1.00 69.12 177 CYS A CA 1
ATOM 1399 C C . CYS A 1 177 ? -33.961 -11.100 43.619 1.00 69.12 177 CYS A C 1
ATOM 1401 O O . CYS A 1 177 ? -34.506 -11.714 44.540 1.00 69.12 177 CYS A O 1
ATOM 1403 N N . GLU A 1 178 ? -34.576 -10.113 42.962 1.00 69.19 178 GLU A N 1
ATOM 1404 C CA . GLU A 1 178 ? -35.952 -9.686 43.255 1.00 69.19 178 G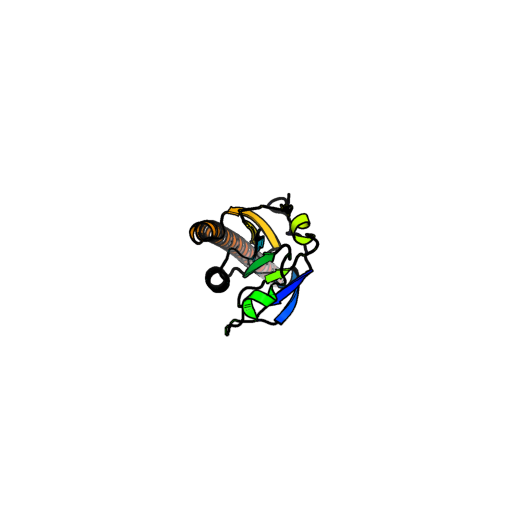LU A CA 1
ATOM 1405 C C . GLU A 1 178 ? -36.972 -10.784 42.930 1.00 69.19 178 GLU A C 1
ATOM 1407 O O . GLU A 1 178 ? -37.864 -11.056 43.733 1.00 69.19 178 GLU A O 1
ATOM 1412 N N . THR A 1 179 ? -36.780 -11.505 41.823 1.00 66.19 179 THR A N 1
ATOM 1413 C CA . THR A 1 179 ? -37.681 -12.597 41.411 1.00 66.19 179 THR A CA 1
ATOM 1414 C C . THR A 1 179 ? -37.619 -13.818 42.346 1.00 66.19 179 THR A C 1
ATOM 1416 O O . THR A 1 179 ? -38.576 -14.579 42.422 1.00 66.19 179 THR A O 1
ATOM 1419 N N . ARG A 1 180 ? -36.514 -14.019 43.084 1.00 60.97 180 ARG A N 1
ATOM 1420 C CA . ARG A 1 180 ? -36.360 -15.106 44.079 1.00 60.97 180 ARG A CA 1
ATOM 1421 C C . ARG A 1 180 ? -36.892 -14.763 45.476 1.00 60.97 180 ARG A C 1
ATOM 1423 O O . ARG A 1 180 ? -36.886 -15.633 46.344 1.00 60.97 180 ARG A O 1
ATOM 1430 N N . ARG A 1 181 ? -37.273 -13.505 45.725 1.00 56.91 181 ARG A N 1
ATOM 1431 C CA . ARG A 1 181 ? -37.834 -13.044 47.010 1.00 56.91 181 ARG A CA 1
ATOM 1432 C C . ARG A 1 181 ? -39.369 -13.070 47.059 1.00 56.91 181 ARG A C 1
ATOM 1434 O O . ARG A 1 181 ? -39.919 -12.771 48.118 1.00 56.91 181 ARG A O 1
ATOM 1441 N N . LEU A 1 182 ? -40.024 -13.423 45.953 1.00 50.62 182 LEU A N 1
ATOM 1442 C CA . LEU A 1 182 ? -41.461 -13.703 45.842 1.00 50.62 182 LEU A CA 1
ATOM 1443 C C . LEU A 1 182 ? -41.705 -15.216 45.877 1.00 50.62 182 LEU A C 1
ATOM 1445 O O . LEU A 1 182 ? -42.742 -15.612 46.450 1.00 50.62 182 LEU A O 1
#

Sequence (182 aa):
MEKIGKPAPSFRAPALVAGTLTYLDSTQFAGRWTAVCFLPYFGIVEPDFLDHQTNNFDRIDTTLLIVSSGTRPLHRMWLDRPTTPRTPLLYDPLGRLHRSFGVAVAQIPVRCQTFLIDRAGLLRFHLIHDFADRGLAAFQEILTMSQTQDSEVVTAKRSEYDANREAMTALSEVEACETRRL

Foldseek 3Di:
DDDFFDFQDWDWFFKQAQLDTDIDTPVVCAQFKEKEKEDLDDPPDQQVLLQVLQVVQVVVRYGYEYEYLAPDDPSVNCPPPPGGRHHIYGYNVPCPSCVSNPHDSDPDDQWMKMWIAHNNRGTHDIDTGHSDPVRSVVVVVVVNVVVVVVVVVVVVVVVVVVVVVVVVVVVVVVVVVVVVVD

Radius of gyration: 22.03 Å; chains: 1; bounding box: 63×29×66 Å